Protein AF-A0A8G2FXY0-F1 (afdb_monomer_lite)

pLDDT: mean 88.73, std 8.6, range [49.94, 96.12]

Secondary structure (DSSP, 8-state):
---HHHHHHHHHHHHHHHHHHTT-HHHHHHHHHHHHHHHHHHHHS-HHHHHHHHHHHHHHHHHHHHHHHHHTTS--S-HHHHHHHHHHTHHHHHHT-SPPEE-SSEEEEEESSHHHHHHHHHHHHHTT--EEEEEETTEEEEEEE--

Radius of gyration: 23.78 Å; chains: 1; bounding box: 55×30×64 Å

Structure (mmCIF, N/CA/C/O backbone):
data_AF-A0A8G2FXY0-F1
#
_entry.id   AF-A0A8G2FXY0-F1
#
loop_
_atom_site.group_PDB
_atom_site.id
_atom_site.type_symbol
_atom_site.label_atom_id
_atom_site.label_alt_id
_atom_site.label_comp_id
_atom_site.label_asym_id
_atom_site.label_entity_id
_atom_site.label_seq_id
_atom_site.pdbx_PDB_ins_code
_atom_site.Cartn_x
_atom_site.Cartn_y
_atom_site.Cartn_z
_atom_site.occupancy
_atom_site.B_iso_or_equiv
_atom_site.auth_seq_id
_atom_site.auth_comp_id
_atom_site.auth_asym_id
_atom_site.auth_atom_id
_atom_site.pdbx_PDB_model_num
ATOM 1 N N . MET A 1 1 ? 15.588 3.250 -7.128 1.00 49.94 1 MET A N 1
ATOM 2 C CA . MET A 1 1 ? 16.873 2.756 -7.685 1.00 49.94 1 MET A CA 1
ATOM 3 C C . MET A 1 1 ? 16.702 2.540 -9.186 1.00 49.94 1 MET A C 1
ATOM 5 O O . MET A 1 1 ? 15.651 2.050 -9.580 1.00 49.94 1 MET A O 1
ATOM 9 N N . LYS A 1 2 ? 17.658 2.954 -10.032 1.00 59.38 2 LYS A N 1
ATOM 10 C CA . LYS A 1 2 ? 17.574 2.731 -11.492 1.00 59.38 2 LYS A CA 1
ATOM 11 C C . LYS A 1 2 ? 17.671 1.226 -11.780 1.00 59.38 2 LYS A C 1
ATOM 13 O O . LYS A 1 2 ? 18.496 0.557 -11.168 1.00 59.38 2 LYS A O 1
ATOM 18 N N . ASN A 1 3 ? 16.824 0.702 -12.670 1.00 74.31 3 ASN A N 1
ATOM 19 C CA . ASN A 1 3 ? 16.794 -0.726 -12.993 1.00 74.31 3 ASN A CA 1
ATOM 20 C C . ASN A 1 3 ? 18.130 -1.133 -13.664 1.00 74.31 3 ASN A C 1
ATOM 22 O O . ASN A 1 3 ? 18.398 -0.660 -14.773 1.00 74.31 3 ASN A O 1
ATOM 26 N N . PRO A 1 4 ? 18.971 -1.980 -13.034 1.00 79.81 4 PRO A N 1
ATOM 27 C CA . PRO A 1 4 ? 20.286 -2.339 -13.570 1.00 79.81 4 PRO A 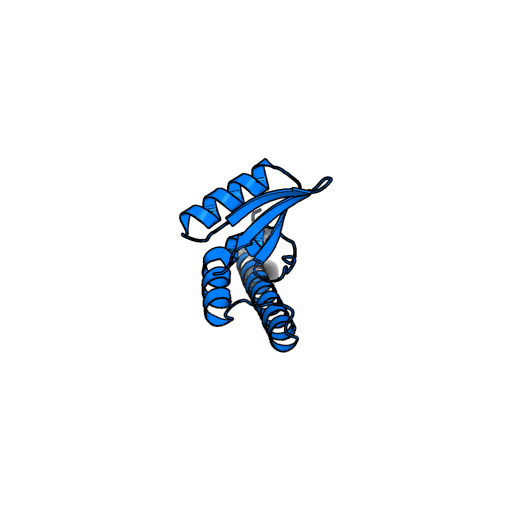CA 1
ATOM 28 C C . PRO A 1 4 ? 20.185 -3.030 -14.935 1.00 79.81 4 PRO A C 1
ATOM 30 O O . PRO A 1 4 ? 21.064 -2.853 -15.774 1.00 79.81 4 PRO A O 1
ATOM 33 N N . PHE A 1 5 ? 19.079 -3.731 -15.212 1.00 84.62 5 PHE A N 1
ATOM 34 C CA . PHE A 1 5 ? 18.841 -4.375 -16.503 1.00 84.62 5 PHE A CA 1
ATOM 35 C C . PHE A 1 5 ? 18.729 -3.362 -17.658 1.00 84.62 5 PHE A C 1
ATOM 37 O O . PHE A 1 5 ? 19.215 -3.643 -18.749 1.00 84.62 5 PHE A O 1
ATOM 44 N N . ILE A 1 6 ? 18.182 -2.160 -17.423 1.00 86.12 6 ILE A N 1
ATOM 45 C CA . ILE A 1 6 ? 18.169 -1.078 -18.429 1.00 86.12 6 ILE A CA 1
ATOM 46 C C . ILE A 1 6 ? 19.584 -0.565 -18.703 1.00 86.12 6 ILE A C 1
ATOM 48 O O . ILE A 1 6 ? 19.926 -0.310 -19.854 1.00 86.12 6 ILE A O 1
ATOM 52 N N . ILE A 1 7 ? 20.416 -0.436 -17.665 1.00 87.06 7 ILE A N 1
ATOM 53 C CA . ILE A 1 7 ? 21.787 0.074 -17.799 1.00 87.06 7 ILE A CA 1
ATOM 54 C C . ILE A 1 7 ? 22.618 -0.891 -18.650 1.00 87.06 7 ILE A C 1
ATOM 56 O O . ILE A 1 7 ? 23.240 -0.471 -19.625 1.00 87.06 7 ILE A O 1
ATOM 60 N N . PHE A 1 8 ? 22.565 -2.190 -18.337 1.00 88.81 8 PHE A N 1
ATOM 61 C CA . PHE A 1 8 ? 23.229 -3.217 -19.141 1.00 88.81 8 PHE A CA 1
ATOM 62 C C . PHE A 1 8 ? 22.649 -3.306 -20.556 1.00 88.81 8 PHE A C 1
ATOM 64 O O . PHE A 1 8 ? 23.410 -3.380 -21.517 1.00 88.81 8 PHE A O 1
ATOM 71 N N . GLY A 1 9 ? 21.325 -3.213 -20.706 1.00 90.50 9 GLY A N 1
ATOM 72 C CA . GLY A 1 9 ? 20.669 -3.198 -22.014 1.00 90.50 9 GLY A CA 1
ATOM 73 C C . GLY A 1 9 ? 21.184 -2.080 -22.925 1.00 90.50 9 GLY A C 1
ATOM 74 O O . GLY A 1 9 ? 21.535 -2.342 -24.075 1.00 90.50 9 GLY A O 1
ATOM 75 N N . VAL A 1 10 ? 21.304 -0.856 -22.403 1.00 91.50 10 VAL A N 1
ATOM 76 C CA . VAL A 1 10 ? 21.829 0.300 -23.152 1.00 91.50 10 VAL A CA 1
ATOM 77 C C . VAL A 1 10 ? 23.321 0.148 -23.460 1.00 91.50 10 VAL A C 1
ATOM 79 O O . VAL A 1 10 ? 23.738 0.445 -24.576 1.00 91.50 10 VAL A O 1
ATOM 82 N N . LEU A 1 11 ? 24.129 -0.358 -22.523 1.00 93.44 11 LEU A N 1
ATOM 83 C CA . LEU A 1 11 ? 25.561 -0.597 -22.754 1.00 93.44 11 LEU A CA 1
ATOM 84 C C . LEU A 1 11 ? 25.805 -1.589 -23.898 1.00 93.44 11 LEU A C 1
ATOM 86 O O . LEU A 1 11 ? 26.609 -1.313 -24.786 1.00 93.44 11 LEU A O 1
ATOM 90 N N . PHE A 1 12 ? 25.080 -2.710 -23.919 1.00 93.75 12 PHE A N 1
ATOM 91 C CA . PHE A 1 12 ? 25.186 -3.687 -25.006 1.00 93.75 12 PHE A CA 1
ATOM 92 C C . PHE A 1 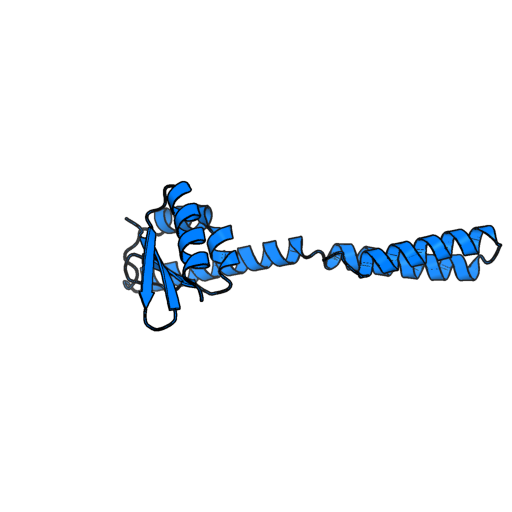12 ? 24.627 -3.158 -26.333 1.00 93.75 12 PHE A C 1
ATOM 94 O O . PHE A 1 12 ? 25.144 -3.516 -27.388 1.00 93.75 12 PHE A O 1
ATOM 101 N N . LEU A 1 13 ? 23.632 -2.262 -26.297 1.00 94.69 13 LEU A N 1
ATOM 102 C CA . LEU A 1 13 ? 23.138 -1.584 -27.499 1.00 94.69 13 LEU A CA 1
ATOM 103 C C . LEU A 1 13 ? 24.229 -0.696 -28.115 1.00 94.69 13 LEU A C 1
ATOM 105 O O . LEU A 1 13 ? 24.478 -0.752 -29.316 1.00 94.69 13 LEU A O 1
ATOM 109 N N . LEU A 1 14 ? 24.911 0.098 -27.283 1.00 94.75 14 LEU A N 1
ATOM 110 C CA . LEU A 1 14 ? 26.018 0.951 -27.717 1.00 94.75 14 LEU A CA 1
ATOM 111 C C . LEU A 1 14 ? 27.190 0.119 -28.246 1.00 94.75 14 LEU A C 1
ATOM 113 O O . LEU A 1 14 ? 27.754 0.461 -29.282 1.00 94.75 14 LEU A O 1
ATOM 117 N N . ALA A 1 15 ? 27.512 -0.999 -27.587 1.00 92.06 15 ALA A N 1
ATOM 118 C CA . ALA A 1 15 ? 28.525 -1.937 -28.063 1.00 92.06 15 ALA A CA 1
ATOM 119 C C . ALA A 1 15 ? 28.149 -2.546 -29.425 1.00 92.06 15 ALA A C 1
ATOM 121 O O . ALA A 1 15 ? 29.004 -2.638 -30.299 1.00 92.06 15 ALA A O 1
ATOM 122 N N . ALA A 1 16 ? 26.875 -2.893 -29.644 1.00 93.56 16 ALA A N 1
ATOM 123 C CA . ALA A 1 16 ? 26.400 -3.401 -30.929 1.00 93.56 16 ALA A CA 1
ATOM 124 C C . ALA A 1 16 ? 26.552 -2.366 -32.054 1.00 93.56 16 ALA A C 1
ATOM 126 O O . ALA A 1 16 ? 27.075 -2.688 -33.121 1.00 93.56 16 ALA A O 1
ATOM 127 N N . ILE A 1 17 ? 26.149 -1.115 -31.799 1.00 94.19 17 ILE A N 1
ATOM 128 C CA . ILE A 1 17 ? 26.289 -0.002 -32.750 1.00 94.19 17 ILE A CA 1
ATOM 129 C C . ILE A 1 17 ? 27.768 0.244 -33.065 1.00 94.19 17 ILE A C 1
ATOM 131 O O . ILE A 1 17 ? 28.144 0.357 -34.230 1.00 94.19 17 ILE A O 1
ATOM 135 N N . PHE A 1 18 ? 28.619 0.273 -32.037 1.00 94.50 18 PHE A N 1
ATOM 136 C CA . PHE A 1 18 ? 30.056 0.459 -32.197 1.00 94.50 18 PHE A CA 1
ATOM 137 C C . PHE A 1 18 ? 30.678 -0.677 -33.020 1.00 94.50 18 PHE A C 1
ATOM 139 O O . PHE A 1 18 ? 31.319 -0.420 -34.034 1.00 94.50 18 PHE A O 1
ATOM 146 N N . SER A 1 19 ? 30.435 -1.940 -32.663 1.00 92.94 19 SER A N 1
ATOM 147 C CA . SER A 1 19 ? 30.949 -3.092 -33.412 1.00 92.94 19 SER A CA 1
ATOM 148 C C . SER A 1 19 ? 30.484 -3.107 -34.870 1.00 92.94 19 SER A C 1
ATOM 150 O O . SER A 1 19 ? 31.263 -3.481 -35.744 1.00 92.94 19 SER A O 1
ATOM 152 N N . TYR A 1 20 ? 29.259 -2.656 -35.153 1.00 94.25 20 TYR A N 1
ATOM 153 C CA . TYR A 1 20 ? 28.753 -2.547 -36.521 1.00 94.25 20 TYR A CA 1
ATOM 154 C C . TYR A 1 20 ? 29.520 -1.501 -37.345 1.00 94.25 20 TYR A C 1
ATOM 156 O O . TYR A 1 20 ? 29.920 -1.791 -38.470 1.00 94.25 20 TYR A O 1
ATOM 164 N N . ILE A 1 21 ? 29.798 -0.322 -36.773 1.00 94.62 21 ILE A N 1
ATOM 165 C CA . ILE A 1 21 ? 30.559 0.754 -37.438 1.00 94.62 21 ILE A CA 1
ATOM 166 C C . ILE A 1 21 ? 31.977 0.293 -37.816 1.00 94.62 21 ILE A C 1
ATOM 168 O O . ILE A 1 21 ? 32.473 0.644 -38.883 1.00 94.62 21 ILE A O 1
ATOM 172 N N . PHE A 1 22 ? 32.614 -0.534 -36.982 1.00 93.50 22 PHE A N 1
ATOM 173 C CA . PHE A 1 22 ? 33.953 -1.087 -37.233 1.00 93.50 22 PHE A CA 1
ATOM 174 C C . PHE A 1 22 ? 33.948 -2.390 -38.060 1.00 93.50 22 PHE A C 1
ATOM 176 O O . PHE A 1 22 ? 34.967 -3.077 -38.137 1.00 93.50 22 PHE A O 1
ATOM 183 N N . GLY A 1 23 ? 32.816 -2.754 -38.674 1.00 90.25 23 GLY A N 1
ATOM 184 C CA . GLY A 1 23 ? 32.703 -3.908 -39.574 1.00 90.25 23 GLY A CA 1
ATOM 185 C C . GLY A 1 23 ? 32.645 -5.275 -38.880 1.00 90.25 23 GLY A C 1
ATOM 186 O O . GLY A 1 23 ? 32.636 -6.307 -39.547 1.00 90.25 23 GLY A O 1
ATOM 187 N N . GLN A 1 24 ? 32.558 -5.314 -37.548 1.00 93.44 24 GLN A N 1
ATOM 188 C CA . GLN A 1 24 ? 32.473 -6.543 -36.753 1.00 93.44 24 GLN A CA 1
ATOM 189 C C . GLN A 1 24 ? 31.017 -7.019 -36.634 1.00 93.44 24 GLN A C 1
ATOM 191 O O . GLN A 1 24 ? 30.419 -7.021 -35.555 1.00 93.44 24 GLN A O 1
ATOM 196 N N . VAL A 1 25 ? 30.430 -7.426 -37.763 1.00 90.56 25 VAL A N 1
ATOM 197 C CA . VAL A 1 25 ? 28.989 -7.723 -37.883 1.00 90.56 25 VAL A CA 1
ATOM 198 C C . VAL A 1 25 ? 28.534 -8.851 -36.950 1.00 90.56 25 VAL A C 1
ATOM 200 O O . VAL A 1 25 ? 27.484 -8.742 -36.321 1.00 90.56 25 VAL A O 1
ATOM 203 N N . ILE A 1 26 ? 29.332 -9.912 -36.795 1.00 91.88 26 ILE A N 1
ATOM 204 C CA . ILE A 1 26 ? 28.988 -11.048 -35.918 1.00 91.88 26 ILE A CA 1
ATOM 205 C C . ILE A 1 26 ? 28.884 -10.593 -34.454 1.00 91.88 26 ILE A C 1
ATOM 207 O O . ILE A 1 26 ? 27.914 -10.913 -33.767 1.00 91.88 26 ILE A O 1
ATOM 211 N N . ILE A 1 27 ? 29.852 -9.798 -33.989 1.00 89.56 27 ILE A N 1
ATOM 212 C CA . ILE A 1 27 ? 29.878 -9.266 -32.619 1.00 89.56 27 ILE A CA 1
ATOM 213 C C . ILE A 1 27 ? 28.703 -8.307 -32.403 1.00 89.56 27 ILE A C 1
ATOM 215 O O . ILE A 1 27 ? 28.047 -8.366 -31.363 1.00 89.56 27 ILE A O 1
ATOM 219 N N . ALA A 1 28 ? 28.391 -7.477 -33.403 1.00 91.06 28 ALA A N 1
ATOM 220 C CA . ALA A 1 28 ? 27.256 -6.564 -33.354 1.00 91.06 28 ALA A CA 1
ATOM 221 C C . ALA A 1 28 ? 25.923 -7.306 -33.172 1.00 91.06 28 ALA A C 1
ATOM 223 O O . ALA A 1 28 ? 25.130 -6.932 -32.312 1.00 91.06 28 ALA A O 1
ATOM 224 N N . ILE A 1 29 ? 25.698 -8.391 -33.923 1.00 92.25 29 ILE A N 1
ATOM 225 C CA . ILE A 1 29 ? 24.479 -9.207 -33.811 1.00 92.25 29 ILE A CA 1
ATOM 226 C C . ILE A 1 29 ? 24.365 -9.829 -32.414 1.00 92.25 29 ILE A C 1
ATOM 228 O O . ILE A 1 29 ? 23.311 -9.735 -31.787 1.00 92.25 29 ILE A O 1
ATOM 232 N N . ILE A 1 30 ? 25.447 -10.418 -31.896 1.00 93.38 30 ILE A N 1
ATOM 233 C CA . ILE A 1 30 ? 25.457 -11.026 -30.555 1.00 93.38 30 ILE A CA 1
ATOM 234 C C . ILE A 1 30 ? 25.147 -9.9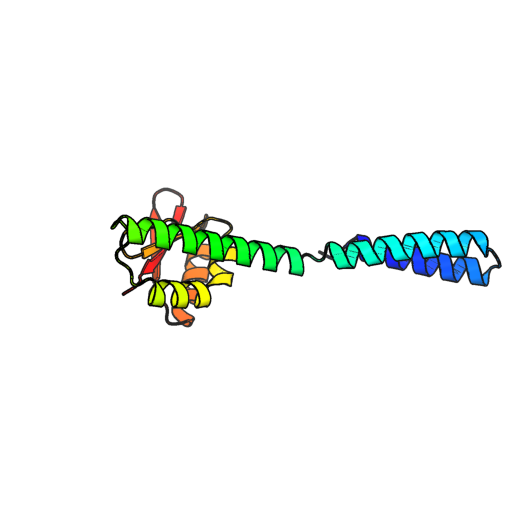74 -29.482 1.00 93.38 30 ILE A C 1
ATOM 236 O O . ILE A 1 30 ? 24.280 -10.189 -28.634 1.00 93.38 30 ILE A O 1
ATOM 240 N N . ALA A 1 31 ? 25.807 -8.815 -29.538 1.00 92.00 31 ALA A N 1
ATOM 241 C CA . ALA A 1 31 ? 25.577 -7.723 -28.598 1.00 92.00 31 ALA A CA 1
ATOM 242 C C . ALA A 1 31 ? 24.136 -7.185 -28.673 1.00 92.00 31 ALA A C 1
ATOM 244 O O . ALA A 1 31 ? 23.541 -6.874 -27.641 1.00 92.00 31 ALA A O 1
ATOM 245 N N . LEU A 1 32 ? 23.539 -7.144 -29.868 1.00 93.69 32 LEU A N 1
ATOM 246 C CA . LEU A 1 32 ? 22.162 -6.697 -30.073 1.00 93.69 32 LEU A CA 1
ATOM 247 C C . LEU A 1 32 ? 21.142 -7.683 -29.485 1.00 93.69 32 LEU A C 1
ATOM 249 O O . LEU A 1 32 ? 20.190 -7.258 -28.829 1.00 93.69 32 LEU A O 1
ATOM 253 N N . ILE A 1 33 ? 21.370 -8.993 -29.633 1.00 94.38 33 ILE A N 1
ATOM 254 C CA . ILE A 1 33 ? 20.546 -10.037 -28.996 1.00 94.38 33 ILE A CA 1
ATOM 255 C C . ILE A 1 33 ? 20.612 -9.912 -27.468 1.00 94.38 33 ILE A C 1
ATOM 257 O O . ILE A 1 33 ? 19.577 -9.915 -26.796 1.00 94.38 33 ILE A O 1
ATOM 261 N N . ILE A 1 34 ? 21.820 -9.755 -26.915 1.00 92.88 34 ILE A N 1
ATOM 262 C CA . ILE A 1 34 ? 22.027 -9.583 -25.471 1.00 92.88 34 ILE A CA 1
ATOM 263 C C . ILE A 1 34 ? 21.321 -8.311 -24.982 1.00 92.88 34 ILE A C 1
ATOM 265 O O . ILE A 1 34 ? 20.576 -8.358 -24.003 1.00 92.88 34 ILE A O 1
ATOM 269 N N . SER A 1 35 ? 21.480 -7.189 -25.688 1.00 93.50 35 SER A N 1
ATOM 270 C CA . SER A 1 35 ? 20.783 -5.935 -25.383 1.00 93.50 35 SER A CA 1
ATOM 271 C C . SER A 1 35 ? 19.262 -6.120 -25.346 1.00 93.50 35 SER A C 1
ATOM 273 O O . SER A 1 35 ? 18.619 -5.752 -24.358 1.00 93.50 35 SER A O 1
ATOM 275 N N . GLY A 1 36 ? 18.692 -6.772 -26.366 1.00 90.81 36 GLY A N 1
ATOM 276 C CA . GLY A 1 36 ? 17.264 -7.075 -26.439 1.00 90.81 36 GLY A CA 1
ATOM 277 C C . GLY A 1 36 ? 16.770 -7.894 -25.244 1.00 90.81 36 GLY A C 1
ATOM 278 O O . GLY A 1 36 ? 15.743 -7.555 -24.652 1.00 90.81 36 GLY A O 1
ATOM 279 N N . TYR A 1 37 ? 17.527 -8.913 -24.825 1.00 92.19 37 TYR A N 1
ATOM 280 C CA . TYR A 1 37 ? 17.211 -9.712 -23.636 1.00 92.19 37 TYR A CA 1
ATOM 281 C C . TYR A 1 37 ? 17.170 -8.866 -22.353 1.00 92.19 37 TYR A C 1
ATOM 283 O O . TYR A 1 37 ? 16.215 -8.958 -21.577 1.00 92.19 37 TYR A O 1
ATOM 291 N N . PHE A 1 38 ? 18.170 -8.008 -22.137 1.00 91.25 38 PHE A N 1
ATOM 292 C CA . PHE A 1 38 ? 18.253 -7.153 -20.949 1.00 91.25 38 PHE A CA 1
ATOM 293 C C . PHE A 1 38 ? 17.149 -6.088 -20.905 1.00 91.25 38 PHE A C 1
ATOM 295 O O . PHE A 1 38 ? 16.525 -5.883 -19.859 1.00 91.25 38 PHE A O 1
ATOM 302 N N . ILE A 1 39 ? 16.848 -5.453 -22.041 1.00 88.25 39 ILE A N 1
ATOM 303 C CA . ILE A 1 39 ? 15.745 -4.489 -22.151 1.00 88.25 39 ILE A CA 1
ATOM 304 C C . ILE A 1 39 ? 14.404 -5.189 -21.890 1.00 88.25 39 ILE A C 1
ATOM 306 O O . ILE A 1 39 ? 13.595 -4.701 -21.097 1.00 88.25 39 ILE A O 1
ATOM 310 N N . TYR A 1 40 ? 14.188 -6.368 -22.477 1.00 87.31 40 TYR A N 1
ATOM 311 C CA . TYR A 1 40 ? 12.987 -7.170 -22.245 1.00 87.31 40 TYR A CA 1
ATOM 312 C C . TYR A 1 40 ? 12.818 -7.560 -20.769 1.00 87.31 40 TYR A C 1
ATOM 314 O O . TYR A 1 40 ? 11.731 -7.401 -20.201 1.00 87.31 40 TYR A O 1
ATOM 322 N N . GLN A 1 41 ? 13.893 -8.008 -20.113 1.00 84.75 41 GLN A N 1
ATOM 323 C CA . GLN A 1 41 ? 13.867 -8.305 -18.682 1.00 84.75 41 GLN A CA 1
ATOM 324 C C . GLN A 1 41 ? 13.553 -7.072 -17.842 1.00 84.75 41 GLN A C 1
ATOM 326 O O . GLN A 1 41 ? 12.795 -7.164 -16.876 1.00 84.75 41 GLN A O 1
ATOM 331 N N . SER A 1 42 ? 14.058 -5.899 -18.218 1.00 82.19 42 SER A N 1
ATOM 332 C CA . SER A 1 42 ? 13.733 -4.664 -17.510 1.00 82.19 42 SER A CA 1
ATOM 333 C C . SER A 1 42 ? 12.243 -4.313 -17.590 1.00 82.19 42 SER A C 1
ATOM 335 O O . SER A 1 42 ? 11.641 -3.940 -16.581 1.00 82.19 42 SER A O 1
ATOM 337 N N . LEU A 1 43 ? 11.624 -4.501 -18.759 1.00 77.06 43 LEU A N 1
ATOM 338 C CA . LEU A 1 43 ? 10.188 -4.277 -18.953 1.00 77.06 43 LEU A CA 1
ATOM 339 C C . LEU A 1 43 ? 9.330 -5.258 -18.137 1.00 77.06 43 LEU A C 1
ATOM 341 O O . LEU A 1 43 ? 8.256 -4.892 -17.651 1.00 77.06 43 LEU A O 1
ATOM 345 N N . ARG A 1 44 ? 9.797 -6.501 -17.959 1.00 73.44 44 ARG A N 1
ATOM 346 C CA . ARG A 1 44 ? 9.120 -7.516 -17.135 1.00 73.44 44 ARG A CA 1
ATOM 347 C C . ARG A 1 44 ? 9.296 -7.307 -15.634 1.00 73.44 44 ARG A C 1
ATOM 349 O O . ARG A 1 44 ? 8.345 -7.519 -14.890 1.00 73.44 44 ARG A O 1
ATOM 356 N N . THR A 1 45 ? 10.474 -6.874 -15.201 1.00 66.56 45 THR A N 1
ATOM 357 C CA . THR A 1 45 ? 10.842 -6.701 -13.784 1.00 66.56 45 THR A CA 1
ATOM 358 C C . THR A 1 45 ? 10.530 -5.309 -13.236 1.00 66.56 45 THR A C 1
ATOM 360 O O . THR A 1 45 ? 11.020 -4.947 -12.170 1.00 66.56 45 THR A O 1
ATOM 363 N N . SER A 1 46 ? 9.727 -4.509 -13.947 1.00 63.31 46 SER A N 1
ATOM 364 C CA . SER A 1 46 ? 9.387 -3.154 -13.508 1.00 63.31 46 SER A CA 1
ATOM 365 C C . SER A 1 46 ? 8.791 -3.165 -12.088 1.00 63.31 46 SER A C 1
ATOM 367 O O . SER A 1 46 ? 7.725 -3.763 -11.895 1.00 63.31 46 SER A O 1
ATOM 369 N N . PRO A 1 47 ? 9.426 -2.482 -11.111 1.00 62.03 47 PRO A N 1
ATOM 370 C CA . PRO A 1 47 ? 8.951 -2.408 -9.726 1.00 62.03 47 PRO A CA 1
ATOM 371 C C . PRO A 1 47 ? 7.494 -1.949 -9.633 1.00 62.03 47 PRO A C 1
ATOM 373 O O . PRO A 1 47 ? 6.710 -2.527 -8.895 1.00 62.03 47 PRO A O 1
ATOM 376 N N . ALA A 1 48 ? 7.083 -1.031 -10.514 1.00 61.88 48 ALA A N 1
ATOM 377 C CA . ALA A 1 48 ? 5.715 -0.521 -10.570 1.00 61.88 48 ALA A CA 1
ATOM 378 C C . ALA A 1 48 ? 4.652 -1.613 -10.814 1.00 61.88 48 ALA A C 1
ATOM 380 O O . ALA A 1 48 ? 3.522 -1.497 -10.341 1.00 61.88 48 ALA A O 1
ATOM 381 N N . ARG A 1 49 ? 4.985 -2.690 -11.547 1.00 63.53 49 ARG A N 1
ATOM 382 C CA . ARG A 1 49 ? 4.066 -3.829 -11.735 1.00 63.53 49 ARG A CA 1
ATOM 383 C C . ARG A 1 49 ? 4.003 -4.714 -10.493 1.00 63.53 49 ARG A C 1
ATOM 385 O O . ARG A 1 49 ? 2.931 -5.230 -10.185 1.00 63.53 49 ARG A O 1
ATOM 392 N N . ALA A 1 50 ? 5.130 -4.891 -9.805 1.00 63.84 50 ALA A N 1
ATOM 393 C CA . ALA A 1 50 ? 5.186 -5.645 -8.559 1.00 63.84 50 ALA A CA 1
ATOM 394 C C . ALA A 1 50 ? 4.401 -4.926 -7.452 1.00 63.84 50 ALA A C 1
ATOM 396 O O . ALA A 1 50 ? 3.542 -5.548 -6.835 1.00 63.84 50 ALA A O 1
ATOM 397 N N . ASP A 1 51 ? 4.594 -3.614 -7.296 1.00 66.12 51 ASP A N 1
ATOM 398 C CA . ASP A 1 51 ? 3.911 -2.793 -6.289 1.00 66.12 51 ASP A CA 1
ATOM 399 C C . ASP A 1 51 ? 2.390 -2.804 -6.481 1.00 66.12 51 ASP A C 1
ATOM 401 O O . ASP A 1 51 ? 1.636 -3.012 -5.530 1.00 66.12 51 ASP A O 1
ATOM 405 N N . LYS A 1 52 ? 1.921 -2.679 -7.733 1.00 70.88 52 LYS A N 1
ATOM 406 C CA . LYS A 1 52 ? 0.489 -2.778 -8.051 1.00 70.88 52 LYS A CA 1
ATOM 407 C C . LYS A 1 52 ? -0.079 -4.153 -7.685 1.00 70.88 52 LYS A C 1
ATOM 409 O O . LYS A 1 52 ? -1.132 -4.232 -7.058 1.00 70.88 52 LYS A O 1
ATOM 414 N N . LYS A 1 53 ? 0.630 -5.231 -8.040 1.00 76.62 53 LYS A N 1
ATOM 415 C CA . LYS A 1 53 ? 0.197 -6.605 -7.751 1.00 76.62 53 LYS A CA 1
ATOM 416 C C . LYS A 1 53 ? 0.154 -6.882 -6.247 1.00 76.62 53 LYS A C 1
ATOM 418 O O . LYS A 1 53 ? -0.804 -7.488 -5.780 1.00 76.62 53 LYS A O 1
ATOM 423 N N . ILE A 1 54 ? 1.158 -6.427 -5.496 1.00 76.88 54 ILE A N 1
ATOM 424 C CA . ILE A 1 54 ? 1.181 -6.530 -4.030 1.00 76.88 54 ILE A CA 1
ATOM 425 C C . ILE A 1 54 ? -0.007 -5.767 -3.446 1.00 76.88 54 ILE A C 1
ATOM 427 O O . ILE A 1 54 ? -0.724 -6.311 -2.614 1.00 76.88 54 ILE A O 1
ATOM 431 N N . GLY A 1 55 ? -0.278 -4.556 -3.937 1.00 78.69 55 GLY A N 1
ATOM 432 C CA . GLY A 1 55 ? -1.412 -3.768 -3.470 1.00 78.69 55 GLY A CA 1
ATOM 433 C C . GLY A 1 55 ? -2.768 -4.438 -3.696 1.00 78.69 55 GLY A C 1
ATOM 434 O O . GLY A 1 55 ? -3.624 -4.396 -2.814 1.00 78.69 55 GLY A O 1
ATOM 435 N N . ASP A 1 56 ? -2.968 -5.078 -4.848 1.00 85.00 56 ASP A N 1
ATOM 436 C CA . ASP A 1 56 ? -4.191 -5.834 -5.143 1.00 85.00 56 ASP A CA 1
ATOM 437 C C . ASP A 1 56 ? -4.327 -7.076 -4.250 1.00 85.00 56 ASP A C 1
ATOM 439 O O . ASP A 1 56 ? -5.409 -7.337 -3.730 1.00 85.00 56 ASP A O 1
ATOM 443 N N . ILE A 1 57 ? -3.230 -7.805 -4.011 1.00 86.00 57 ILE A N 1
ATOM 444 C CA . ILE A 1 57 ? -3.217 -8.970 -3.111 1.00 86.00 57 ILE A CA 1
ATOM 445 C C . ILE A 1 57 ? -3.561 -8.553 -1.680 1.00 86.00 57 ILE A C 1
ATOM 447 O O . ILE A 1 57 ? -4.427 -9.170 -1.065 1.00 86.00 57 ILE A O 1
ATOM 451 N N . THR A 1 58 ? -2.927 -7.498 -1.162 1.00 86.31 58 THR A N 1
ATOM 452 C CA . THR A 1 58 ? -3.194 -6.997 0.192 1.00 86.31 58 THR A CA 1
ATOM 453 C C . THR A 1 58 ? -4.645 -6.545 0.330 1.00 86.31 58 THR A C 1
ATOM 455 O O . THR A 1 58 ? -5.311 -6.924 1.288 1.00 86.31 58 THR A O 1
ATOM 458 N N . TYR A 1 59 ? -5.167 -5.791 -0.644 1.00 88.44 59 TYR A N 1
ATOM 459 C CA . TYR A 1 59 ? -6.564 -5.350 -0.638 1.00 88.44 59 TYR A CA 1
ATOM 460 C C . TYR A 1 59 ? -7.544 -6.532 -0.643 1.00 88.44 59 TYR A C 1
ATOM 462 O O . TYR A 1 59 ? -8.440 -6.587 0.198 1.00 88.44 59 TYR A O 1
ATOM 470 N N . ASN A 1 60 ? -7.349 -7.500 -1.543 1.00 90.62 60 ASN A N 1
ATOM 471 C CA . ASN A 1 60 ? -8.214 -8.675 -1.629 1.00 90.62 60 ASN A CA 1
ATOM 472 C C . ASN A 1 60 ? -8.147 -9.514 -0.346 1.00 90.62 60 ASN A C 1
ATOM 474 O O . ASN A 1 60 ? -9.185 -9.895 0.185 1.00 90.62 60 ASN A O 1
ATOM 478 N N . GLY A 1 61 ? -6.947 -9.722 0.205 1.00 90.88 61 GLY A N 1
ATOM 479 C CA . GLY A 1 61 ? -6.764 -10.457 1.457 1.00 90.88 61 GLY A CA 1
ATOM 480 C C . GLY A 1 61 ? -7.460 -9.792 2.648 1.00 90.88 61 GLY A C 1
ATOM 481 O O . GLY A 1 61 ? -8.089 -10.476 3.451 1.00 90.88 61 GLY A O 1
ATOM 482 N N . ILE A 1 62 ? -7.411 -8.460 2.747 1.00 92.25 62 ILE A N 1
ATOM 483 C CA . ILE A 1 62 ? -8.167 -7.702 3.758 1.00 92.25 62 ILE A CA 1
ATOM 484 C C . ILE A 1 62 ? -9.669 -7.933 3.577 1.00 92.25 62 ILE A C 1
ATOM 486 O O . ILE A 1 62 ? -10.382 -8.167 4.551 1.00 92.25 62 ILE A O 1
ATOM 490 N N . MET A 1 63 ? -10.152 -7.895 2.337 1.00 93.75 63 MET A N 1
ATOM 491 C CA . MET A 1 63 ? -11.576 -8.031 2.047 1.00 93.75 63 MET A CA 1
ATOM 492 C C . MET A 1 63 ? -12.109 -9.440 2.333 1.00 93.75 63 MET A C 1
ATOM 494 O O . MET A 1 63 ? -13.211 -9.584 2.864 1.00 93.75 63 MET A O 1
ATOM 498 N N . ASP A 1 64 ? -11.313 -10.473 2.068 1.00 94.31 64 ASP A N 1
ATOM 499 C CA . ASP A 1 64 ? -11.656 -11.860 2.388 1.00 94.31 64 ASP A CA 1
ATOM 500 C C . ASP A 1 64 ? -11.712 -12.103 3.904 1.00 94.31 64 ASP A C 1
ATOM 502 O O . ASP A 1 64 ? -12.647 -12.744 4.399 1.00 94.31 64 ASP A O 1
ATOM 506 N N . ILE A 1 65 ? -10.766 -11.539 4.669 1.00 93.19 65 ILE A N 1
ATOM 507 C CA . ILE A 1 65 ? -10.802 -11.603 6.140 1.00 93.19 65 ILE A CA 1
ATOM 508 C C . ILE A 1 65 ? -12.030 -10.869 6.681 1.00 93.19 65 ILE A C 1
ATOM 510 O O . ILE A 1 65 ? -12.722 -11.410 7.545 1.00 93.19 65 ILE A O 1
ATOM 514 N N . ALA A 1 66 ? -12.327 -9.676 6.160 1.00 92.25 66 ALA A N 1
ATOM 515 C CA . ALA A 1 66 ? -13.487 -8.892 6.573 1.00 92.25 66 ALA A CA 1
ATOM 516 C C . ALA A 1 66 ? -14.793 -9.665 6.355 1.00 92.25 66 ALA A C 1
ATOM 518 O O . ALA A 1 66 ? -15.584 -9.804 7.284 1.00 92.25 66 ALA A O 1
ATOM 519 N N . ARG A 1 67 ? -14.983 -10.249 5.163 1.00 93.81 67 ARG A N 1
ATOM 520 C CA . ARG A 1 67 ? -16.151 -11.087 4.839 1.00 93.81 67 ARG A CA 1
ATOM 521 C C . ARG A 1 67 ? -16.264 -12.295 5.757 1.00 93.81 67 ARG A C 1
ATOM 523 O O . ARG A 1 67 ? -17.346 -12.591 6.253 1.00 93.81 67 ARG A O 1
ATOM 530 N N . THR A 1 68 ? -15.149 -12.976 6.009 1.00 94.44 68 THR A N 1
ATOM 531 C CA . THR A 1 68 ? -15.118 -14.143 6.898 1.00 94.44 68 THR A CA 1
ATOM 532 C C . THR A 1 68 ? -15.522 -13.758 8.320 1.00 94.44 68 THR A C 1
ATOM 534 O O . THR A 1 68 ? -16.381 -14.403 8.916 1.00 94.44 68 THR A O 1
ATOM 537 N N . LYS A 1 69 ? -14.948 -12.680 8.870 1.00 92.31 69 LYS A N 1
ATOM 538 C CA . LYS A 1 69 ? -15.272 -12.214 10.223 1.00 92.31 69 LYS A CA 1
ATOM 539 C C . LYS A 1 69 ? -16.699 -11.678 10.338 1.00 92.31 69 LYS A C 1
ATOM 541 O O . LYS A 1 69 ? -17.330 -11.932 11.363 1.00 92.31 69 LYS A O 1
ATOM 546 N N . TYR A 1 70 ? -17.197 -10.999 9.305 1.00 91.81 70 TYR A N 1
ATOM 547 C CA . TYR A 1 70 ? -18.577 -10.521 9.218 1.00 91.81 70 TYR A CA 1
ATOM 548 C C . TYR A 1 70 ? -19.565 -11.689 9.248 1.00 91.81 70 TYR A C 1
ATOM 550 O O . TYR A 1 70 ? -20.443 -11.733 10.105 1.00 91.81 70 TYR A O 1
ATOM 558 N N . ASN A 1 71 ? -19.354 -12.701 8.399 1.00 92.69 71 ASN A N 1
ATOM 559 C CA . ASN A 1 71 ? -20.189 -13.905 8.367 1.00 92.69 71 ASN A CA 1
ATOM 560 C C . ASN A 1 71 ? -20.163 -14.674 9.697 1.00 92.69 71 ASN A C 1
ATOM 562 O O . ASN A 1 71 ? -21.166 -15.259 10.093 1.00 92.69 71 ASN A O 1
ATOM 566 N N . ASN A 1 72 ? -19.030 -14.645 10.403 1.00 93.00 72 ASN A N 1
ATOM 567 C CA . ASN A 1 72 ? -18.878 -15.258 11.723 1.00 93.00 72 ASN A CA 1
ATOM 568 C C . ASN A 1 72 ? -19.421 -14.386 12.874 1.00 93.00 72 ASN A C 1
ATOM 570 O O . ASN A 1 72 ? -19.308 -14.783 14.031 1.00 93.00 72 ASN A O 1
ATOM 574 N N . GLY A 1 73 ? -19.957 -13.191 12.597 1.00 88.69 73 GLY A N 1
ATOM 575 C CA . GLY A 1 73 ? -20.488 -12.279 13.615 1.00 88.69 73 GLY A CA 1
ATOM 576 C C . GLY A 1 73 ? -19.424 -11.644 14.519 1.00 88.69 73 GLY A C 1
ATOM 577 O O . GLY A 1 73 ? -19.734 -11.224 15.628 1.00 88.69 73 GLY A O 1
ATOM 578 N N . THR A 1 74 ? -18.168 -11.587 14.070 1.00 89.00 74 THR A N 1
ATOM 579 C CA . THR A 1 74 ? -17.016 -11.042 14.829 1.00 89.00 74 THR A CA 1
ATOM 580 C C . THR A 1 74 ? -16.474 -9.732 14.253 1.00 89.00 74 THR A C 1
ATOM 582 O O . THR A 1 74 ? -15.456 -9.226 14.721 1.00 89.00 74 THR A O 1
ATOM 585 N N . PHE A 1 75 ? -17.140 -9.206 13.226 1.00 90.56 75 PHE A N 1
ATOM 586 C CA . PHE A 1 75 ? -16.884 -7.899 12.634 1.00 90.56 75 PHE A CA 1
ATOM 587 C C . PHE A 1 75 ? -18.237 -7.263 12.319 1.00 90.56 75 PHE A C 1
ATOM 589 O O . PHE A 1 75 ? -18.969 -7.792 11.482 1.00 90.56 75 PHE A O 1
ATOM 596 N N . HIS A 1 76 ? -18.612 -6.205 13.039 1.00 88.44 76 HIS A N 1
ATOM 597 C CA . HIS A 1 76 ? -19.969 -5.628 13.012 1.00 88.44 76 HIS A CA 1
ATOM 598 C C . HIS A 1 76 ? -20.057 -4.386 12.122 1.00 88.44 76 HIS A C 1
ATOM 600 O O . HIS A 1 76 ? -20.892 -3.514 12.323 1.00 88.44 76 HIS A O 1
ATOM 606 N N . VAL A 1 77 ? -19.203 -4.327 11.106 1.00 88.12 77 VAL A N 1
ATOM 607 C CA . VAL A 1 77 ? -19.147 -3.222 10.149 1.00 88.12 77 VAL A CA 1
ATOM 608 C C . VAL A 1 77 ? -19.950 -3.565 8.898 1.00 88.12 77 VAL A C 1
ATOM 610 O O . VAL A 1 77 ? -19.899 -4.699 8.416 1.00 88.12 77 VAL A O 1
ATOM 613 N N . ASP A 1 78 ? -20.632 -2.576 8.318 1.00 91.12 78 ASP A N 1
ATOM 614 C CA . ASP A 1 78 ? -21.181 -2.700 6.968 1.00 91.12 78 ASP A CA 1
ATOM 615 C C . ASP A 1 78 ? -20.057 -2.936 5.939 1.00 91.12 78 ASP A C 1
ATOM 617 O O . ASP A 1 78 ? -19.173 -2.099 5.730 1.00 91.12 78 ASP A O 1
ATOM 621 N N . LEU A 1 79 ? -20.101 -4.089 5.266 1.00 90.50 79 LEU A N 1
ATOM 622 C CA . LEU A 1 79 ? -19.093 -4.490 4.285 1.00 90.50 79 LEU A CA 1
ATOM 623 C C . LEU A 1 79 ? -18.992 -3.514 3.104 1.00 90.50 79 LEU A C 1
ATOM 625 O O . LEU A 1 79 ? -17.911 -3.392 2.518 1.00 90.50 79 LEU A O 1
ATOM 629 N N . GLU A 1 80 ? -20.074 -2.816 2.745 1.00 91.12 80 GLU A N 1
ATOM 630 C CA . GLU A 1 80 ? -20.035 -1.831 1.665 1.00 91.12 80 GLU A CA 1
ATOM 631 C C . GLU A 1 80 ? -19.260 -0.574 2.087 1.00 91.12 80 GLU A C 1
ATOM 633 O O . GLU A 1 80 ? -18.312 -0.171 1.397 1.00 91.12 80 GLU A O 1
ATOM 638 N N . ASN A 1 81 ? -19.591 0.004 3.245 1.00 90.56 81 ASN A N 1
ATOM 639 C CA . ASN A 1 81 ? -18.848 1.122 3.835 1.00 90.56 81 ASN A CA 1
ATOM 640 C C . ASN A 1 81 ? -17.382 0.771 4.118 1.00 90.56 81 ASN A C 1
ATOM 642 O O . ASN A 1 81 ? -16.479 1.571 3.830 1.00 90.56 81 ASN A O 1
ATOM 646 N N . PHE A 1 82 ? -17.122 -0.441 4.611 1.00 92.94 82 PHE A N 1
ATOM 647 C CA . PHE A 1 82 ? -15.772 -0.954 4.817 1.00 92.94 82 PHE A CA 1
ATOM 648 C C . PHE A 1 82 ? -14.979 -0.982 3.508 1.00 92.94 82 PHE A C 1
ATOM 650 O O . PHE A 1 82 ? -13.886 -0.421 3.427 1.00 92.94 82 PHE A O 1
ATOM 657 N N . SER A 1 83 ? -15.544 -1.582 2.455 1.00 92.88 83 SER A N 1
ATOM 658 C CA . SER A 1 83 ? -14.893 -1.689 1.147 1.00 92.88 83 SER A CA 1
ATOM 659 C C . SER A 1 83 ? -14.554 -0.318 0.557 1.00 92.88 83 SER A C 1
ATOM 661 O O . SER A 1 83 ? -13.430 -0.108 0.087 1.00 92.88 83 SER A O 1
ATOM 663 N N . LYS A 1 84 ? -15.489 0.642 0.640 1.00 91.94 84 LYS A N 1
ATOM 664 C CA . LYS A 1 84 ? -15.279 2.029 0.191 1.00 91.94 84 LYS A CA 1
ATOM 665 C C . LYS A 1 84 ? -14.136 2.692 0.950 1.00 91.94 84 LYS A C 1
ATOM 667 O O . LYS A 1 84 ? -13.222 3.240 0.333 1.00 91.94 84 LYS A O 1
ATOM 672 N N . THR A 1 85 ? -14.155 2.593 2.275 1.00 92.56 85 THR A N 1
ATOM 673 C CA . THR A 1 85 ? -13.137 3.196 3.137 1.00 92.56 85 THR A CA 1
ATOM 674 C C . THR A 1 85 ? -11.763 2.590 2.872 1.00 92.56 85 THR A C 1
ATOM 676 O O . THR A 1 85 ? -10.825 3.326 2.582 1.00 92.56 85 THR A O 1
ATOM 679 N N . VAL A 1 86 ? -11.642 1.259 2.871 1.00 92.38 86 VAL A N 1
ATOM 680 C CA . VAL A 1 86 ? -10.379 0.551 2.602 1.00 92.38 86 VAL A CA 1
ATOM 681 C C . VAL A 1 86 ? -9.854 0.853 1.199 1.00 92.38 86 VAL A C 1
ATOM 683 O O . VAL A 1 86 ? -8.651 1.044 1.028 1.00 92.38 86 VAL A O 1
ATOM 686 N N . SER A 1 87 ? -10.730 0.952 0.194 1.00 91.75 87 SER A N 1
ATOM 687 C CA . SER A 1 87 ? -10.329 1.350 -1.160 1.00 91.75 87 SER A CA 1
ATOM 688 C C . SER A 1 87 ? -9.779 2.780 -1.198 1.00 91.75 87 SER A C 1
ATOM 690 O O . SER A 1 87 ? -8.812 3.037 -1.913 1.00 91.75 87 SER A O 1
ATOM 692 N N . ASN A 1 88 ? -10.357 3.699 -0.419 1.00 92.06 88 ASN A N 1
ATOM 693 C CA . ASN A 1 88 ? -9.930 5.098 -0.342 1.00 92.06 88 ASN A CA 1
ATOM 694 C C . ASN A 1 88 ? -8.540 5.265 0.302 1.00 92.06 88 ASN A C 1
ATOM 696 O O . ASN A 1 88 ? -7.824 6.214 -0.005 1.00 92.06 88 ASN A O 1
ATOM 700 N N . ILE A 1 89 ? -8.128 4.341 1.175 1.00 92.56 89 ILE A N 1
ATOM 701 C CA . ILE A 1 89 ? -6.836 4.384 1.890 1.00 92.56 89 ILE A CA 1
ATOM 702 C C . ILE A 1 89 ? -5.886 3.239 1.499 1.00 92.56 89 ILE A C 1
ATOM 704 O O . ILE A 1 89 ? -4.932 2.941 2.220 1.00 92.56 89 ILE A O 1
ATOM 708 N N . LYS A 1 90 ? -6.137 2.573 0.367 1.00 90.44 90 LYS A N 1
ATOM 709 C CA . LYS A 1 90 ? -5.428 1.355 -0.057 1.00 90.44 90 LYS A CA 1
ATOM 710 C C . LYS A 1 90 ? -3.909 1.524 -0.106 1.00 90.44 90 LYS A C 1
ATOM 712 O O . LYS A 1 90 ? -3.178 0.668 0.376 1.00 90.44 90 LYS A O 1
ATOM 717 N N . ASP A 1 91 ? -3.424 2.616 -0.680 1.00 88.94 91 ASP A N 1
ATOM 718 C CA . ASP A 1 91 ? -2.001 2.966 -0.749 1.00 88.94 91 ASP A CA 1
ATOM 719 C C . ASP A 1 91 ? -1.361 3.113 0.642 1.00 88.94 91 ASP A C 1
ATOM 721 O O . ASP A 1 91 ? -0.246 2.636 0.865 1.00 88.94 91 ASP A O 1
ATOM 725 N N . ILE A 1 92 ? -2.082 3.696 1.603 1.00 91.00 92 ILE A N 1
ATOM 726 C CA . ILE A 1 92 ? -1.617 3.855 2.988 1.00 91.00 92 ILE A CA 1
ATOM 727 C C . ILE A 1 92 ? -1.521 2.489 3.673 1.00 91.00 92 ILE A C 1
ATOM 729 O O . ILE A 1 92 ? -0.517 2.187 4.317 1.00 91.00 92 ILE A O 1
ATOM 733 N N . ILE A 1 93 ? -2.515 1.621 3.475 1.00 90.06 93 ILE A N 1
ATOM 734 C CA . ILE A 1 93 ? -2.487 0.263 4.029 1.00 90.06 93 ILE A CA 1
ATOM 735 C C . ILE A 1 93 ? -1.324 -0.540 3.436 1.00 90.06 93 ILE A C 1
ATOM 737 O O . ILE A 1 93 ? -0.563 -1.164 4.172 1.00 90.06 93 ILE A O 1
ATOM 741 N N . VAL A 1 94 ? -1.141 -0.488 2.116 1.00 86.81 94 VAL A N 1
ATOM 742 C CA . VAL A 1 94 ? -0.070 -1.218 1.423 1.00 86.81 94 VAL A CA 1
ATOM 743 C C . VAL A 1 94 ? 1.308 -0.721 1.863 1.00 86.81 94 VAL A C 1
ATOM 745 O O . VAL A 1 94 ? 2.197 -1.533 2.114 1.00 86.81 94 VAL A O 1
ATOM 748 N N . SER A 1 95 ? 1.477 0.593 2.028 1.00 85.75 95 SER A N 1
ATOM 749 C CA . SER A 1 95 ? 2.741 1.180 2.493 1.00 85.75 95 SER A CA 1
ATOM 750 C C . SER A 1 95 ? 3.084 0.864 3.953 1.00 85.75 95 SER A C 1
ATOM 752 O O . SER A 1 95 ? 4.262 0.887 4.303 1.00 85.75 95 SER A O 1
ATOM 754 N N . SER A 1 96 ? 2.103 0.506 4.794 1.00 84.06 96 SER A N 1
ATOM 755 C CA . SER A 1 96 ? 2.372 0.045 6.168 1.00 84.06 96 SER A CA 1
ATOM 756 C C . SER A 1 96 ? 3.183 -1.260 6.208 1.00 84.06 96 SER A C 1
ATOM 758 O O . SER A 1 96 ? 3.839 -1.562 7.205 1.00 84.06 96 SER A O 1
ATOM 760 N N . GLY A 1 97 ? 3.164 -2.033 5.114 1.00 79.94 97 GLY A N 1
ATOM 761 C CA . GLY A 1 97 ? 3.946 -3.258 4.950 1.00 79.94 97 GLY A CA 1
ATOM 762 C C . GLY A 1 97 ? 3.478 -4.438 5.808 1.00 79.94 97 GLY A C 1
ATOM 763 O O . GLY A 1 97 ? 4.113 -5.491 5.779 1.00 79.94 97 GLY A O 1
ATOM 764 N N . LYS A 1 98 ? 2.382 -4.289 6.561 1.00 84.44 98 LYS A N 1
ATOM 765 C CA . LYS A 1 98 ? 1.797 -5.337 7.405 1.00 84.44 98 LYS A CA 1
ATOM 766 C C . LYS A 1 98 ? 0.304 -5.485 7.138 1.00 84.44 98 LYS A C 1
ATOM 768 O O . LYS A 1 98 ? -0.377 -4.531 6.774 1.00 84.44 98 LYS A O 1
ATOM 773 N N . MET A 1 99 ? -0.199 -6.701 7.345 1.00 87.50 99 MET A N 1
ATOM 774 C CA . MET A 1 99 ? -1.636 -6.962 7.347 1.00 87.50 99 MET A CA 1
ATOM 775 C C . MET A 1 99 ? -2.277 -6.191 8.515 1.00 87.50 99 MET A C 1
ATOM 777 O O . MET A 1 99 ? -1.752 -6.282 9.628 1.00 87.50 99 MET A O 1
ATOM 781 N N . PRO A 1 100 ? -3.378 -5.452 8.298 1.00 92.00 100 PRO A N 1
ATOM 782 C CA . PRO A 1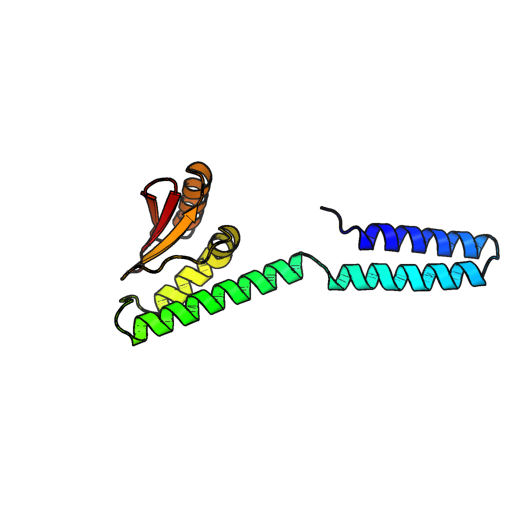 100 ? -4.104 -4.808 9.384 1.00 92.00 100 PRO A CA 1
ATOM 783 C C . PRO A 1 100 ? -4.672 -5.829 10.367 1.00 92.00 100 PRO A C 1
ATOM 785 O O . PRO A 1 100 ? -5.111 -6.913 9.971 1.00 92.00 100 PRO A O 1
ATOM 788 N N . GLU A 1 101 ? -4.734 -5.453 11.638 1.00 92.19 101 GLU A N 1
ATOM 789 C CA . GLU A 1 101 ? -5.454 -6.228 12.645 1.00 92.19 101 GLU A CA 1
ATOM 790 C C . GLU A 1 101 ? -6.930 -5.822 12.655 1.00 92.19 101 GLU A C 1
ATOM 792 O O . GLU A 1 101 ? -7.265 -4.651 12.490 1.00 92.19 101 GLU A O 1
ATOM 797 N N . PHE A 1 102 ? -7.827 -6.789 12.838 1.00 93.00 102 PHE A N 1
ATOM 798 C CA . PHE A 1 102 ? -9.275 -6.569 12.814 1.00 93.00 102 PHE A CA 1
ATOM 799 C C . PHE A 1 102 ? -9.844 -6.607 14.229 1.00 93.00 102 PHE A C 1
ATOM 801 O O . PHE A 1 102 ? -9.867 -7.681 14.842 1.00 93.00 102 PHE A O 1
ATOM 808 N N . GLY A 1 103 ? -10.340 -5.461 14.696 1.00 89.88 103 GLY A N 1
ATOM 809 C CA . GLY A 1 103 ? -11.225 -5.355 15.854 1.00 89.88 103 GLY A CA 1
ATOM 810 C C . GLY A 1 103 ? -12.678 -5.673 15.496 1.00 89.88 103 GLY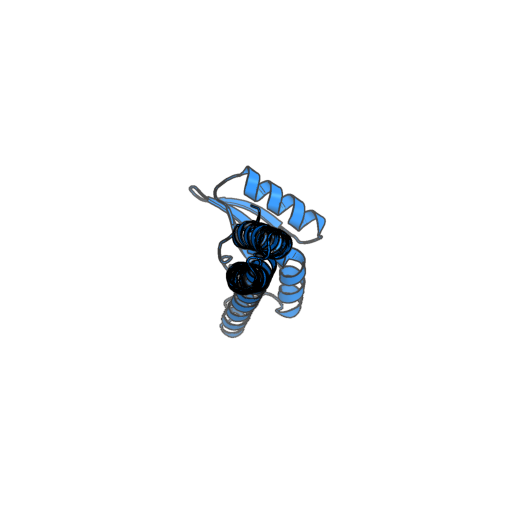 A C 1
ATOM 811 O O . GLY A 1 103 ? -12.944 -6.222 14.430 1.00 89.88 103 GLY A O 1
ATOM 812 N N . LEU A 1 104 ? -13.605 -5.323 16.393 1.00 87.75 104 LEU A N 1
ATOM 813 C CA . LEU A 1 104 ? -15.049 -5.498 16.178 1.00 87.75 104 LEU A CA 1
ATOM 814 C C . LEU A 1 104 ? -15.587 -4.519 15.123 1.00 87.75 104 LEU A C 1
ATOM 816 O O . LEU A 1 104 ? -16.174 -4.960 14.139 1.00 87.75 104 LEU A O 1
ATOM 820 N N . ASP A 1 105 ? -15.277 -3.228 15.290 1.00 90.69 105 ASP A N 1
ATOM 821 C CA . ASP A 1 105 ? -15.804 -2.128 14.454 1.00 90.69 105 ASP A CA 1
ATOM 822 C C . ASP A 1 105 ? -14.679 -1.286 13.827 1.00 90.69 105 ASP A C 1
ATOM 824 O O . ASP A 1 105 ? -14.856 -0.153 13.379 1.00 90.69 105 ASP A O 1
ATOM 828 N N . SER A 1 106 ? -13.453 -1.806 13.871 1.00 93.19 106 SER A N 1
ATOM 829 C CA . SER A 1 106 ? -12.262 -1.068 13.467 1.00 93.19 106 SER A CA 1
ATOM 830 C C . SER A 1 106 ? -11.181 -1.980 12.915 1.00 93.19 106 SER A C 1
ATOM 832 O O . SER A 1 106 ? -11.106 -3.158 13.264 1.00 93.19 106 SER A O 1
ATOM 834 N N . ILE A 1 107 ? -10.285 -1.410 12.113 1.00 94.56 107 ILE A N 1
ATOM 835 C CA . ILE A 1 107 ? -9.013 -2.045 11.755 1.00 94.56 107 ILE A CA 1
ATOM 836 C C . ILE A 1 107 ? -7.852 -1.237 12.320 1.00 94.56 107 ILE A C 1
ATOM 838 O O . ILE A 1 107 ? -7.958 -0.024 12.489 1.00 94.56 107 ILE A O 1
ATOM 842 N N . PHE A 1 108 ? -6.737 -1.902 12.592 1.00 94.62 108 PHE A N 1
ATOM 843 C CA . PHE A 1 108 ? -5.542 -1.290 13.153 1.00 94.62 108 PHE A CA 1
ATOM 844 C C . PHE A 1 108 ? -4.369 -1.472 12.197 1.00 94.62 108 PHE A C 1
ATOM 846 O O . PHE A 1 108 ? -3.991 -2.594 11.855 1.00 94.62 108 PHE A O 1
ATOM 853 N N . LEU A 1 109 ? -3.783 -0.356 11.768 1.00 94.56 109 LEU A N 1
ATOM 854 C CA . LEU A 1 109 ? -2.542 -0.340 10.998 1.00 94.56 109 LEU A CA 1
ATOM 855 C C . LEU A 1 109 ? -1.358 -0.233 11.948 1.00 94.56 109 LEU A C 1
ATOM 857 O O . LEU A 1 109 ? -1.315 0.679 12.770 1.00 94.56 109 LEU A O 1
ATOM 861 N N . VAL A 1 110 ? -0.398 -1.148 11.826 1.00 92.94 110 VAL A N 1
ATOM 862 C CA . VAL A 1 110 ? 0.731 -1.262 12.757 1.00 92.94 110 VAL A CA 1
ATOM 863 C C . VAL A 1 110 ? 1.962 -0.543 12.213 1.00 92.94 110 VAL A C 1
ATOM 865 O O . VAL A 1 110 ? 2.427 -0.830 11.111 1.00 92.94 110 VAL A O 1
ATOM 868 N N . TYR A 1 111 ? 2.555 0.320 13.031 1.00 92.75 111 TYR A N 1
ATOM 869 C CA . TYR A 1 111 ? 3.755 1.095 12.743 1.00 92.75 111 TYR A CA 1
ATOM 870 C C . TYR A 1 111 ? 4.796 0.928 13.855 1.00 92.75 111 TYR A C 1
ATOM 872 O O . TYR A 1 111 ? 4.479 0.764 15.031 1.00 92.75 111 TYR A O 1
ATOM 880 N N . PHE A 1 112 ? 6.074 0.992 13.479 1.00 89.75 112 PHE A N 1
ATOM 881 C CA . PHE A 1 112 ? 7.189 0.870 14.426 1.00 89.75 112 PHE A CA 1
ATOM 882 C C . PHE A 1 112 ? 7.566 2.194 15.100 1.00 89.75 112 PHE A C 1
ATOM 884 O O . PHE A 1 112 ? 8.221 2.191 16.136 1.00 89.75 112 PHE A O 1
ATOM 891 N N . THR A 1 113 ? 7.185 3.331 14.515 1.00 91.50 113 THR A N 1
ATOM 892 C CA . THR A 1 113 ? 7.545 4.661 15.017 1.00 91.50 113 THR A CA 1
ATOM 893 C C . THR A 1 113 ? 6.322 5.564 15.089 1.00 91.50 113 THR A C 1
ATOM 895 O O . THR A 1 113 ? 5.425 5.484 14.245 1.00 91.50 113 THR A O 1
ATOM 898 N N . GLN A 1 114 ? 6.326 6.467 16.070 1.00 93.75 114 GLN A N 1
ATOM 899 C CA . GLN A 1 114 ? 5.279 7.471 16.257 1.00 93.75 114 GLN A CA 1
ATOM 900 C C . GLN A 1 114 ? 5.113 8.348 15.015 1.00 93.75 114 GLN A C 1
ATOM 902 O O . GLN A 1 114 ? 4.007 8.517 14.519 1.00 93.75 114 GLN A O 1
ATOM 907 N N . ALA A 1 115 ? 6.225 8.848 14.469 1.00 93.62 115 ALA A N 1
ATOM 908 C CA . ALA A 1 115 ? 6.206 9.729 13.306 1.00 93.62 115 ALA A CA 1
ATOM 909 C C . ALA A 1 115 ? 5.526 9.078 12.088 1.00 93.62 115 ALA A C 1
ATOM 911 O O . ALA A 1 115 ? 4.756 9.733 11.387 1.00 93.62 115 ALA A O 1
ATOM 912 N N . SER A 1 116 ? 5.765 7.784 11.847 1.00 92.81 116 SER A N 1
ATOM 913 C CA . SER A 1 116 ? 5.107 7.058 10.754 1.00 92.81 116 SER A CA 1
ATOM 914 C C . SER A 1 116 ? 3.604 6.910 10.991 1.00 92.81 116 SER A C 1
ATOM 916 O O . SER A 1 116 ? 2.824 7.141 10.067 1.00 92.81 116 SER A O 1
ATOM 918 N N . ALA A 1 117 ? 3.193 6.584 12.221 1.00 93.75 117 ALA A N 1
ATOM 919 C CA . ALA A 1 117 ? 1.781 6.481 12.583 1.00 93.75 117 ALA A CA 1
ATOM 920 C C . ALA A 1 117 ? 1.057 7.832 12.463 1.00 93.75 117 ALA A C 1
ATOM 922 O O . ALA A 1 117 ? -0.020 7.907 11.879 1.00 93.75 117 ALA A O 1
ATOM 923 N N . GLU A 1 118 ? 1.665 8.919 12.942 1.00 95.31 118 GLU A N 1
ATOM 924 C CA . GLU A 1 118 ? 1.101 10.269 12.843 1.00 95.31 118 GLU A CA 1
ATOM 925 C C . GLU A 1 118 ? 0.975 10.751 11.397 1.00 95.31 118 GLU A C 1
ATOM 927 O O . GLU A 1 118 ? -0.016 11.389 11.040 1.00 95.31 118 GLU A O 1
ATOM 932 N N . ASN A 1 119 ? 1.959 10.445 10.549 1.00 95.06 119 ASN A N 1
ATOM 933 C CA . ASN A 1 119 ? 1.893 10.777 9.129 1.00 95.06 119 ASN A CA 1
ATOM 934 C C . ASN A 1 119 ? 0.757 10.017 8.437 1.00 95.06 119 ASN A C 1
ATOM 936 O O . ASN A 1 119 ? -0.039 10.630 7.728 1.00 95.06 119 ASN A O 1
ATOM 940 N N . ALA A 1 120 ? 0.637 8.711 8.688 1.00 94.31 120 ALA A N 1
ATOM 941 C CA . ALA A 1 120 ? -0.464 7.914 8.157 1.00 94.31 120 ALA A CA 1
ATOM 942 C C . ALA A 1 120 ? -1.825 8.431 8.647 1.00 94.31 120 ALA A C 1
ATOM 944 O O . ALA A 1 120 ? -2.730 8.627 7.843 1.00 94.31 120 ALA A O 1
ATOM 945 N N . TYR A 1 121 ? -1.955 8.738 9.939 1.00 96.12 121 TYR A N 1
ATOM 946 C CA . TYR A 1 121 ? -3.161 9.332 10.516 1.00 96.12 121 TYR A CA 1
ATOM 947 C C . TYR A 1 121 ? -3.557 10.651 9.838 1.00 96.12 121 TYR A C 1
ATOM 949 O O . TYR A 1 121 ? -4.721 10.829 9.476 1.00 96.12 121 TYR A O 1
ATOM 957 N N . LYS A 1 122 ? -2.603 11.563 9.611 1.00 95.62 122 LYS A N 1
ATOM 958 C CA . LYS A 1 122 ? -2.864 12.834 8.912 1.00 95.62 122 LYS A CA 1
ATOM 959 C C . LYS A 1 122 ? -3.365 12.603 7.487 1.00 95.62 122 LYS A C 1
ATOM 961 O O . LYS A 1 122 ? -4.276 13.291 7.044 1.00 95.62 122 LYS A O 1
ATOM 966 N N . GLU A 1 123 ? -2.794 11.640 6.771 1.00 95.44 123 GLU A N 1
ATOM 967 C CA . GLU A 1 123 ? -3.221 11.318 5.405 1.00 95.44 123 GLU A CA 1
ATOM 968 C C . GLU A 1 123 ? -4.589 10.622 5.361 1.00 95.44 123 GLU A C 1
ATOM 970 O O . GLU A 1 123 ? -5.405 10.939 4.498 1.00 95.44 123 GLU A O 1
ATOM 975 N N . ILE A 1 124 ? -4.886 9.734 6.313 1.00 94.81 124 ILE A N 1
ATOM 976 C CA . ILE A 1 124 ? -6.193 9.065 6.430 1.00 94.81 124 ILE A CA 1
ATOM 977 C C . ILE A 1 124 ? -7.294 10.085 6.751 1.00 94.81 124 ILE A C 1
ATOM 979 O O . ILE A 1 124 ? -8.321 10.130 6.073 1.00 94.81 124 ILE A O 1
ATOM 983 N N . THR A 1 125 ? -7.060 10.956 7.733 1.00 94.62 125 THR A N 1
ATOM 984 C CA . THR A 1 125 ? -8.042 11.969 8.156 1.00 94.62 125 THR A CA 1
ATOM 985 C C . THR A 1 125 ? -8.295 13.033 7.091 1.00 94.62 125 THR A C 1
ATOM 987 O O . THR A 1 125 ? -9.443 13.422 6.884 1.00 94.62 125 THR A O 1
ATOM 990 N N . LYS A 1 126 ? -7.271 13.441 6.326 1.00 94.81 126 LYS A N 1
ATOM 991 C CA . LYS A 1 126 ? -7.447 14.308 5.143 1.00 94.81 126 LYS A CA 1
ATOM 992 C C . LYS A 1 126 ? -8.403 13.721 4.103 1.00 94.81 126 LYS A C 1
ATOM 994 O O . LYS A 1 126 ? -9.038 14.478 3.376 1.00 94.81 126 LYS A O 1
ATOM 999 N N . ARG A 1 127 ? -8.510 12.392 4.019 1.00 93.88 127 ARG A N 1
ATOM 1000 C CA . ARG A 1 127 ? -9.417 11.687 3.097 1.00 93.88 127 ARG A CA 1
ATOM 1001 C C . ARG A 1 127 ? -10.823 11.488 3.670 1.00 93.88 127 ARG A C 1
ATOM 1003 O O . ARG A 1 127 ? -11.615 10.764 3.073 1.00 93.88 127 ARG A O 1
ATOM 1010 N N . GLY A 1 128 ? -11.127 12.116 4.809 1.00 91.38 128 GLY A N 1
ATOM 1011 C CA . GLY A 1 128 ? -12.438 12.072 5.457 1.00 91.38 128 GLY A CA 1
ATOM 1012 C C . GLY A 1 128 ? -12.713 10.788 6.240 1.00 91.38 128 GLY A C 1
ATOM 1013 O O . GLY A 1 128 ? -13.855 10.543 6.613 1.00 91.38 128 GLY A O 1
ATOM 1014 N N . VAL A 1 129 ? -11.693 9.960 6.482 1.00 93.31 129 VAL A N 1
ATOM 1015 C CA . VAL A 1 129 ? -11.833 8.698 7.215 1.00 93.31 129 VAL A CA 1
ATOM 1016 C C . VAL A 1 129 ? -11.550 8.927 8.699 1.00 93.31 129 VAL A C 1
ATOM 1018 O O . VAL A 1 129 ? -10.540 9.539 9.057 1.00 93.31 129 VAL A O 1
ATOM 1021 N N . LYS A 1 130 ? -12.434 8.420 9.567 1.00 93.31 130 LYS A N 1
ATOM 1022 C CA . LYS A 1 130 ? -12.268 8.480 11.024 1.00 93.31 130 LYS A CA 1
ATOM 1023 C C . LYS A 1 130 ? -11.131 7.559 11.454 1.00 93.31 130 LYS A C 1
ATOM 1025 O O . LYS A 1 130 ? -11.145 6.360 11.178 1.00 93.31 130 LYS A O 1
ATOM 1030 N N . ALA A 1 131 ? -10.131 8.133 12.111 1.00 95.12 131 ALA A N 1
ATOM 1031 C CA . ALA A 1 131 ? -8.980 7.394 12.597 1.00 95.12 131 ALA A CA 1
ATOM 1032 C C . ALA A 1 131 ? -8.454 7.965 13.916 1.00 95.12 131 ALA A C 1
ATOM 1034 O O . ALA A 1 131 ? -8.726 9.115 14.251 1.00 95.12 131 ALA A O 1
ATOM 1035 N N . GLN A 1 132 ? -7.665 7.175 14.639 1.00 95.69 132 GLN A N 1
ATOM 1036 C CA . GLN A 1 132 ? -7.009 7.565 15.883 1.00 95.69 132 GLN A CA 1
ATOM 1037 C C . GLN A 1 132 ? -5.620 6.927 15.973 1.00 95.69 132 GLN A C 1
ATOM 1039 O O . GLN A 1 132 ? -5.441 5.764 15.616 1.00 95.69 132 GLN A O 1
ATOM 1044 N N . VAL A 1 133 ? -4.632 7.674 16.470 1.00 95.31 133 VAL A N 1
ATOM 1045 C CA . VAL A 1 133 ? -3.304 7.128 16.792 1.00 95.31 133 VAL A CA 1
ATOM 1046 C C . VAL A 1 133 ? -3.306 6.605 18.223 1.00 95.31 133 VAL A C 1
ATOM 1048 O O . VAL A 1 133 ? -3.743 7.298 19.140 1.00 95.31 133 VAL A O 1
ATOM 1051 N N . MET A 1 134 ? -2.797 5.394 18.416 1.00 94.81 134 MET A N 1
ATOM 1052 C CA . MET A 1 134 ? -2.703 4.730 19.712 1.00 94.81 134 MET A CA 1
ATOM 1053 C C . MET A 1 134 ? -1.314 4.107 19.867 1.00 94.81 134 MET A C 1
ATOM 1055 O O . MET A 1 134 ? -0.713 3.676 18.885 1.00 94.81 134 MET A O 1
ATOM 1059 N N . GLN A 1 135 ? -0.799 4.036 21.091 1.00 92.50 135 GLN A N 1
ATOM 1060 C CA . GLN A 1 135 ? 0.436 3.314 21.391 1.00 92.50 135 GLN A CA 1
ATOM 1061 C C . GLN A 1 135 ? 0.101 2.104 22.254 1.00 92.50 135 GLN A C 1
ATOM 1063 O O . GLN A 1 135 ? -0.557 2.242 23.282 1.00 92.50 135 GLN A O 1
A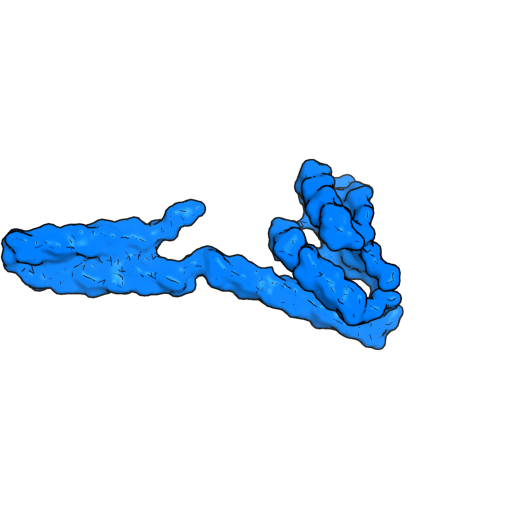TOM 1068 N N . GLU A 1 136 ? 0.590 0.931 21.864 1.00 90.69 136 GLU A N 1
ATOM 1069 C CA . GLU A 1 136 ? 0.474 -0.268 22.685 1.00 90.69 136 GLU A CA 1
ATOM 1070 C C . GLU A 1 136 ? 1.825 -0.980 22.763 1.00 90.69 136 GLU A C 1
ATOM 1072 O O . GLU A 1 136 ? 2.403 -1.407 21.757 1.00 90.69 136 GLU A O 1
ATOM 1077 N N . LYS A 1 137 ? 2.338 -1.108 23.993 1.00 87.12 137 LYS A N 1
ATOM 1078 C CA . LYS A 1 137 ? 3.686 -1.617 24.282 1.00 87.12 137 LYS A CA 1
ATOM 1079 C C . LYS A 1 137 ? 4.739 -0.838 23.475 1.00 87.12 137 LYS A C 1
ATOM 1081 O O . LYS A 1 137 ? 4.917 0.359 23.684 1.00 87.12 137 LYS A O 1
ATOM 1086 N N . ASN A 1 138 ? 5.409 -1.510 22.539 1.00 88.06 138 ASN A N 1
ATOM 1087 C CA . ASN A 1 138 ? 6.477 -0.946 21.713 1.00 88.06 138 ASN A CA 1
ATOM 1088 C C . ASN A 1 138 ? 6.010 -0.550 20.302 1.00 88.06 138 ASN A C 1
ATOM 1090 O O . ASN A 1 138 ? 6.825 -0.079 19.513 1.00 88.06 138 ASN A O 1
ATOM 1094 N N . ASN A 1 139 ? 4.734 -0.757 19.971 1.00 91.25 139 ASN A N 1
ATOM 1095 C CA . ASN A 1 139 ? 4.191 -0.485 18.645 1.00 91.25 139 ASN A CA 1
ATOM 1096 C C . ASN A 1 139 ? 3.235 0.709 18.676 1.00 91.25 139 ASN A C 1
ATOM 1098 O O . ASN A 1 139 ? 2.576 0.993 19.678 1.00 91.25 139 ASN A O 1
ATOM 1102 N N . TRP A 1 140 ? 3.142 1.374 17.531 1.00 94.12 140 TRP A N 1
ATOM 1103 C CA . TRP A 1 140 ? 2.182 2.434 17.269 1.00 94.12 140 TRP A CA 1
ATOM 1104 C C . TRP A 1 140 ? 1.114 1.914 16.323 1.00 94.12 140 TRP A C 1
ATOM 1106 O O . TRP A 1 140 ? 1.421 1.221 15.356 1.00 94.12 140 TRP A O 1
ATOM 1116 N N . TYR A 1 141 ? -0.134 2.261 16.583 1.00 94.69 141 TYR A N 1
ATOM 1117 C CA . TYR A 1 141 ? -1.277 1.815 15.810 1.00 94.69 141 TYR A CA 1
ATOM 1118 C C . TYR A 1 141 ? -2.048 3.019 15.301 1.00 94.69 141 TYR A C 1
ATOM 1120 O O . TYR A 1 141 ? -2.208 4.014 16.007 1.00 94.69 141 TYR A O 1
ATOM 1128 N N . VAL A 1 142 ? -2.550 2.915 14.077 1.00 96.12 142 VAL A N 1
ATOM 1129 C CA . VAL A 1 142 ? -3.591 3.808 13.575 1.00 96.12 142 VAL A CA 1
ATOM 1130 C C . VAL A 1 142 ? -4.870 2.996 13.489 1.00 96.12 142 VAL A C 1
ATOM 1132 O O . VAL A 1 142 ? -5.008 2.136 12.618 1.00 96.12 142 VAL A O 1
ATOM 1135 N N . ARG A 1 143 ? -5.777 3.236 14.435 1.00 95.69 143 ARG A N 1
ATOM 1136 C CA . ARG A 1 143 ? -7.124 2.674 14.441 1.00 95.69 143 ARG A CA 1
ATOM 1137 C C . ARG A 1 143 ? -7.952 3.418 13.406 1.00 95.69 143 ARG A C 1
ATOM 1139 O O . ARG A 1 143 ? -7.975 4.642 13.429 1.00 95.69 143 ARG A O 1
ATOM 1146 N N . ILE A 1 144 ? -8.617 2.695 12.520 1.00 94.69 144 ILE A N 1
ATOM 1147 C CA . ILE A 1 144 ? -9.589 3.222 11.563 1.00 94.69 144 ILE A CA 1
ATOM 1148 C C . ILE A 1 144 ? -10.948 2.703 11.992 1.00 94.69 144 ILE A C 1
ATOM 1150 O O . ILE A 1 144 ? -11.126 1.490 12.118 1.00 94.69 144 ILE A O 1
ATOM 1154 N N . GLU A 1 145 ? -11.869 3.620 12.244 1.00 91.56 145 GLU A N 1
ATOM 1155 C CA . GLU A 1 145 ? -13.208 3.321 12.739 1.00 91.56 145 GLU A CA 1
ATOM 1156 C C . GLU A 1 145 ? -14.201 3.378 11.584 1.00 91.56 145 GLU A C 1
ATOM 1158 O O . GLU A 1 145 ? -14.131 4.270 10.732 1.00 91.56 145 GLU A O 1
ATOM 1163 N N . PHE A 1 146 ? -15.109 2.409 11.557 1.00 86.44 146 PHE A N 1
ATOM 1164 C CA . PHE A 1 146 ? -16.158 2.322 10.557 1.00 86.44 146 PHE A CA 1
ATOM 1165 C C . PHE A 1 146 ? -17.497 2.421 11.288 1.00 86.44 146 PHE A C 1
ATOM 1167 O O . PHE A 1 146 ? -17.784 1.597 12.152 1.00 86.44 146 PHE A O 1
ATOM 1174 N N . GLU A 1 147 ? -18.259 3.468 10.979 1.00 66.38 147 GLU A N 1
ATOM 1175 C CA . GLU A 1 147 ? -19.635 3.661 11.460 1.00 66.38 147 GLU A CA 1
ATOM 1176 C C . GLU A 1 147 ? -20.656 2.946 10.572 1.00 66.38 147 GLU A C 1
ATOM 1178 O O . GLU A 1 147 ? -20.430 2.867 9.336 1.00 66.38 147 GLU A O 1
#

Foldseek 3Di:
DPDVLLVLLVVLQVVLVVCVVVVVNVSNVVSNVSSVVSVVVCVVPPVVVVLVVLLVVLLVVLLVVQVVCVVVLQAPFDSVQVNVLCVLLSVLQSVLVDRWDDHRFKTKRKDQDPVSLVVSLVVSVVSVWDWDWDDDDRIIIIITGHD

Organism: Picrophilus torridus (strain ATCC 700027 / DSM 9790 / JCM 10055 / NBRC 100828 / KAW 2/3) (NCBI:txid1122961)

Sequence (147 aa):
MKNPFIIFGVLFLLAAIFSYIFGQVIIAIIALIISGYFIYQSLRTSPARADKKIGDITYNGIMDIARTKYNNGTFHVDLENFSKTVSNIKDIIVSSGKMPEFGLDSIFLVYFTQASAENAYKEITKRGVKAQVMQEKNNWYVRIEFE